Protein AF-A0AAW0L1V9-F1 (afdb_monomer_lite)

Structure (mmCIF, N/CA/C/O backbone):
data_AF-A0AAW0L1V9-F1
#
_entry.id   AF-A0AAW0L1V9-F1
#
loop_
_atom_site.group_PDB
_atom_site.id
_atom_site.type_symbol
_atom_site.label_atom_id
_atom_site.label_alt_id
_atom_site.label_comp_id
_atom_site.label_asym_id
_atom_site.label_entity_id
_atom_site.label_seq_id
_atom_site.pdbx_PDB_ins_code
_atom_site.Cartn_x
_atom_site.Cartn_y
_atom_site.Cartn_z
_atom_site.occupancy
_atom_site.B_iso_or_equiv
_atom_site.auth_seq_id
_atom_site.auth_comp_id
_atom_site.auth_asym_id
_atom_site.auth_atom_id
_atom_site.pdbx_PDB_model_num
ATOM 1 N N . MET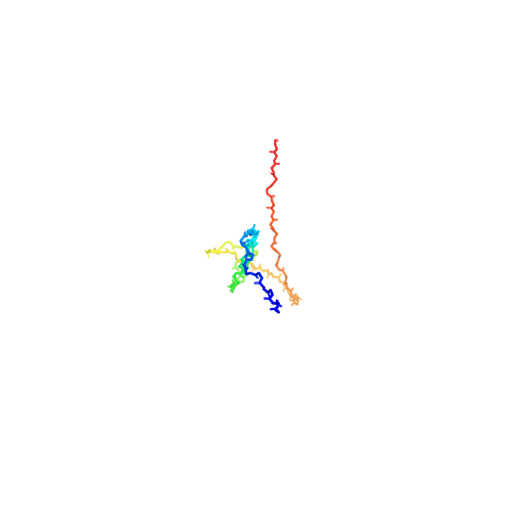 A 1 1 ? 31.221 13.365 75.892 1.00 41.75 1 MET A N 1
ATOM 2 C CA . MET A 1 1 ? 31.641 13.316 74.474 1.00 41.75 1 MET A CA 1
ATOM 3 C C . MET A 1 1 ? 30.412 13.023 73.626 1.00 41.75 1 MET A C 1
ATOM 5 O O . MET A 1 1 ? 29.789 11.992 73.820 1.00 41.75 1 MET A O 1
ATOM 9 N N . ASN A 1 2 ? 29.998 13.990 72.805 1.00 43.12 2 ASN A N 1
ATOM 10 C CA . ASN A 1 2 ? 28.767 13.965 72.007 1.00 43.12 2 ASN A CA 1
ATOM 11 C C . ASN A 1 2 ? 29.013 13.280 70.659 1.00 43.12 2 ASN A C 1
ATOM 13 O O . ASN A 1 2 ? 30.003 13.627 70.021 1.00 43.12 2 ASN A O 1
ATOM 17 N N . VAL A 1 3 ? 28.089 12.446 70.169 1.00 53.91 3 VAL A N 1
ATOM 18 C CA . VAL A 1 3 ? 27.930 12.194 68.723 1.00 53.91 3 VAL A CA 1
ATOM 19 C C . VAL A 1 3 ? 26.442 12.023 68.381 1.00 53.91 3 VAL A C 1
ATOM 21 O O . VAL A 1 3 ? 25.760 11.144 68.892 1.00 53.91 3 VAL A O 1
ATOM 24 N N . ARG A 1 4 ? 25.978 12.920 67.507 1.00 56.53 4 ARG A N 1
ATOM 25 C CA . ARG A 1 4 ? 24.657 13.063 66.872 1.00 56.53 4 ARG A CA 1
ATOM 26 C C . ARG A 1 4 ? 24.431 11.993 65.793 1.00 56.53 4 ARG A C 1
ATOM 28 O O . ARG A 1 4 ? 25.391 11.635 65.113 1.00 56.53 4 ARG A O 1
ATOM 35 N N . ARG A 1 5 ? 23.171 11.611 65.542 1.00 52.62 5 ARG A N 1
ATOM 36 C CA . ARG A 1 5 ? 22.570 11.552 64.189 1.00 52.62 5 ARG A CA 1
ATOM 37 C C . ARG A 1 5 ? 21.052 11.377 64.271 1.00 52.62 5 ARG A C 1
ATOM 39 O O . ARG A 1 5 ? 20.556 10.423 64.857 1.00 52.62 5 ARG A O 1
ATOM 46 N N . GLU A 1 6 ? 20.352 12.357 63.706 1.00 50.91 6 GLU A N 1
ATOM 47 C CA . GLU A 1 6 ? 18.907 12.366 63.481 1.00 50.91 6 GLU A CA 1
ATOM 48 C C . GLU A 1 6 ? 18.521 11.245 62.508 1.00 50.91 6 GLU A C 1
ATOM 50 O O . GLU A 1 6 ? 19.187 11.042 61.492 1.00 50.91 6 GLU A O 1
ATOM 55 N N . SER A 1 7 ? 17.447 10.524 62.825 1.00 49.22 7 SER A N 1
ATOM 56 C CA . SER A 1 7 ? 16.891 9.463 61.990 1.00 49.22 7 SER A CA 1
ATOM 57 C C . SER A 1 7 ? 15.532 9.889 61.447 1.00 49.22 7 SER A C 1
ATOM 59 O O . SER A 1 7 ? 14.603 10.103 62.221 1.00 49.22 7 SER A O 1
ATOM 61 N N . GLY A 1 8 ? 15.430 9.905 60.118 1.00 36.75 8 GLY A N 1
ATOM 62 C CA . GLY A 1 8 ? 14.188 9.649 59.390 1.00 36.75 8 GLY A CA 1
ATOM 63 C C . GLY A 1 8 ? 13.382 10.883 59.002 1.00 36.75 8 GLY A C 1
ATOM 64 O O . GLY A 1 8 ? 12.429 11.244 59.683 1.00 36.75 8 GLY A O 1
ATOM 65 N N . GLY A 1 9 ? 13.720 11.481 57.856 1.00 34.81 9 GLY A N 1
ATOM 66 C CA . GLY A 1 9 ? 12.823 12.386 57.138 1.00 34.81 9 GLY A CA 1
ATOM 67 C C . GLY A 1 9 ? 11.608 11.620 56.611 1.00 34.81 9 GLY A C 1
ATOM 68 O O . GLY A 1 9 ? 11.753 10.653 55.863 1.00 34.81 9 GLY A O 1
ATOM 69 N N . GLY A 1 10 ? 10.421 12.040 57.045 1.00 36.41 10 GLY A N 1
ATOM 70 C CA . GLY A 1 10 ? 9.137 11.506 56.610 1.00 36.41 10 GLY A CA 1
ATOM 71 C C . GLY A 1 10 ? 8.714 12.027 55.235 1.00 36.41 10 GLY A C 1
ATOM 72 O O . GLY A 1 10 ? 8.804 13.216 54.954 1.00 36.41 10 GLY A O 1
ATOM 73 N N . VAL A 1 11 ? 8.270 11.071 54.418 1.00 47.28 11 VAL A N 1
ATOM 74 C CA . VAL A 1 11 ? 7.209 11.082 53.394 1.00 47.28 11 VAL A CA 1
ATOM 75 C C . VAL A 1 11 ? 6.663 12.416 52.855 1.00 47.28 11 VAL A C 1
ATOM 77 O O . VAL A 1 11 ? 6.137 13.254 53.579 1.00 47.28 11 VAL A O 1
ATOM 80 N N . GLY A 1 12 ? 6.622 12.500 51.524 1.00 35.75 12 GLY A N 1
ATOM 81 C CA . GLY A 1 12 ? 5.801 13.439 50.754 1.00 35.75 12 GLY A CA 1
ATOM 82 C C . GLY A 1 12 ? 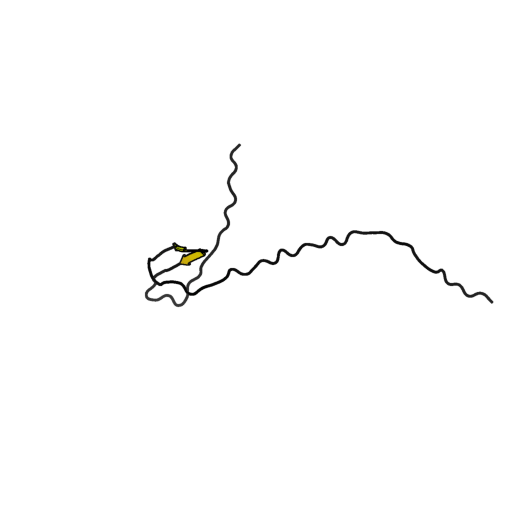6.423 13.623 49.372 1.00 35.75 12 GLY A C 1
ATOM 83 O O . GLY A 1 12 ? 7.344 14.407 49.211 1.00 35.75 12 GLY A O 1
ATOM 84 N N . GLY A 1 13 ? 6.090 12.810 48.373 1.00 49.31 13 GLY A N 1
ATOM 85 C CA . GLY A 1 13 ? 4.764 12.826 47.763 1.00 49.31 13 GLY A CA 1
ATOM 86 C C . GLY A 1 13 ? 4.776 13.829 46.608 1.00 49.31 13 GLY A C 1
ATOM 87 O O . GLY A 1 13 ? 4.205 14.906 46.718 1.00 49.31 13 GLY A O 1
ATOM 88 N N . GLY A 1 14 ? 5.473 13.492 45.525 1.00 40.38 14 GLY A N 1
ATOM 89 C CA . GLY A 1 14 ? 5.464 14.243 44.274 1.00 40.38 14 GLY A CA 1
ATOM 90 C C . GLY A 1 14 ? 5.276 13.237 43.158 1.00 40.38 14 GLY A C 1
ATOM 91 O O . GLY A 1 14 ? 6.194 12.477 42.876 1.00 40.38 14 GLY A O 1
ATOM 92 N N . ALA A 1 15 ? 4.052 13.172 42.638 1.00 50.47 15 ALA A N 1
ATOM 93 C CA . ALA A 1 15 ? 3.588 12.196 41.668 1.00 50.47 15 ALA A CA 1
ATOM 94 C C . ALA A 1 15 ? 4.612 11.973 40.550 1.00 50.47 15 ALA A C 1
ATOM 96 O O . ALA A 1 15 ? 4.898 12.876 39.761 1.00 50.47 15 ALA A O 1
ATOM 97 N N . GLU A 1 16 ? 5.125 10.748 40.473 1.00 47.56 16 GLU A N 1
ATOM 98 C CA . GLU A 1 16 ? 5.670 10.221 39.236 1.00 47.56 16 GLU A CA 1
ATOM 99 C C . GLU A 1 16 ? 4.515 10.262 38.235 1.00 47.56 16 GLU A C 1
ATOM 101 O O . GLU A 1 16 ? 3.576 9.468 38.292 1.00 47.56 16 GLU A O 1
ATOM 106 N N . VAL A 1 17 ? 4.520 11.277 37.371 1.00 49.75 17 VAL A N 1
ATOM 107 C CA . VAL A 1 1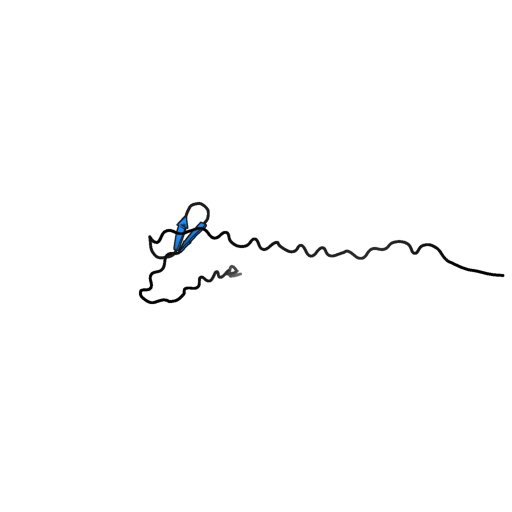7 ? 3.731 11.256 36.147 1.00 49.75 17 VAL A CA 1
ATOM 108 C C . VAL A 1 17 ? 4.307 10.126 35.317 1.00 49.75 17 VAL A C 1
ATOM 110 O O . VAL A 1 17 ? 5.263 10.314 34.562 1.00 49.75 17 VAL A O 1
ATOM 113 N N . ASP A 1 18 ? 3.745 8.937 35.519 1.00 47.00 18 ASP A N 1
ATOM 114 C CA . ASP A 1 18 ? 3.907 7.808 34.625 1.00 47.00 18 ASP A CA 1
ATOM 115 C C . ASP A 1 18 ? 3.383 8.279 33.271 1.00 47.00 18 ASP A C 1
ATOM 117 O O . ASP A 1 18 ? 2.183 8.313 32.984 1.00 47.00 18 ASP A O 1
ATOM 121 N N . THR A 1 19 ? 4.305 8.823 32.480 1.00 48.78 19 THR A N 1
ATOM 122 C CA . THR A 1 19 ? 4.051 9.202 31.106 1.00 48.78 19 THR A CA 1
ATOM 123 C C . THR A 1 19 ? 3.849 7.878 30.416 1.00 48.78 19 THR A C 1
ATOM 125 O O . THR A 1 19 ? 4.825 7.250 30.014 1.00 48.78 19 THR A O 1
ATOM 128 N N . ALA A 1 20 ? 2.590 7.437 30.357 1.00 52.22 20 ALA A N 1
ATOM 129 C CA . ALA A 1 20 ? 2.179 6.258 29.630 1.00 52.22 20 ALA A CA 1
ATOM 130 C C . ALA A 1 20 ? 2.759 6.392 28.224 1.00 52.22 20 ALA A C 1
ATOM 132 O O . ALA A 1 20 ? 2.250 7.134 27.380 1.00 52.22 20 ALA A O 1
ATOM 133 N N . MET A 1 21 ? 3.893 5.729 28.001 1.00 49.16 21 MET A N 1
ATOM 134 C CA . MET A 1 21 ? 4.471 5.595 26.687 1.00 49.16 21 MET A CA 1
ATOM 135 C C . MET A 1 21 ? 3.431 4.802 25.924 1.00 49.16 21 MET A C 1
ATOM 137 O O . MET A 1 21 ? 3.322 3.590 26.100 1.00 49.16 21 MET A O 1
ATOM 141 N N . ALA A 1 22 ? 2.614 5.496 25.131 1.00 59.41 22 ALA A N 1
ATOM 142 C CA . ALA A 1 22 ? 1.769 4.853 24.154 1.00 59.41 22 ALA A CA 1
ATOM 143 C C . ALA A 1 22 ? 2.713 3.984 23.326 1.00 59.41 22 ALA A C 1
ATOM 145 O O . ALA A 1 22 ? 3.518 4.499 22.545 1.00 59.41 22 ALA A O 1
ATOM 146 N N . VAL A 1 23 ? 2.686 2.674 23.578 1.00 58.38 23 VAL A N 1
ATOM 147 C CA . VAL A 1 23 ? 3.419 1.703 22.785 1.00 58.38 23 VAL A CA 1
ATOM 148 C C . VAL A 1 23 ? 2.827 1.855 21.401 1.00 58.38 23 VAL A C 1
ATOM 150 O O . VAL A 1 23 ? 1.720 1.396 21.129 1.00 58.38 23 VAL A O 1
ATOM 153 N N . LYS A 1 24 ? 3.519 2.611 20.550 1.00 64.50 24 LYS A N 1
ATOM 154 C CA . LYS A 1 24 ? 3.119 2.809 19.169 1.00 64.50 24 LYS A CA 1
ATOM 155 C C . LYS A 1 24 ? 3.347 1.464 18.502 1.00 64.50 24 LYS A C 1
ATOM 157 O O . LYS A 1 24 ? 4.462 1.170 18.067 1.00 64.50 24 LYS A O 1
ATOM 162 N N . GLU A 1 25 ? 2.325 0.611 18.541 1.00 72.62 25 GLU A N 1
ATOM 163 C CA . GLU A 1 25 ? 2.372 -0.696 17.905 1.00 72.62 25 GLU A CA 1
ATOM 164 C C . GLU A 1 25 ? 2.787 -0.455 16.455 1.00 72.62 25 GLU A C 1
ATOM 166 O O . GLU A 1 25 ? 2.208 0.373 15.742 1.00 72.62 25 GLU A O 1
ATOM 171 N N . LYS A 1 26 ? 3.887 -1.090 16.050 1.00 73.94 26 LYS A N 1
ATOM 172 C CA . LYS A 1 26 ? 4.346 -0.976 14.672 1.00 73.94 26 LYS A CA 1
ATOM 173 C C . LYS A 1 26 ? 3.253 -1.582 13.790 1.00 73.94 26 LYS A C 1
ATOM 175 O O . LYS A 1 26 ? 2.780 -2.671 14.119 1.00 73.94 26 LYS A O 1
ATOM 180 N N . PRO A 1 27 ? 2.859 -0.925 12.686 1.00 75.06 27 PRO A N 1
ATOM 181 C CA . PRO A 1 27 ? 1.894 -1.506 11.767 1.00 75.06 27 PRO A C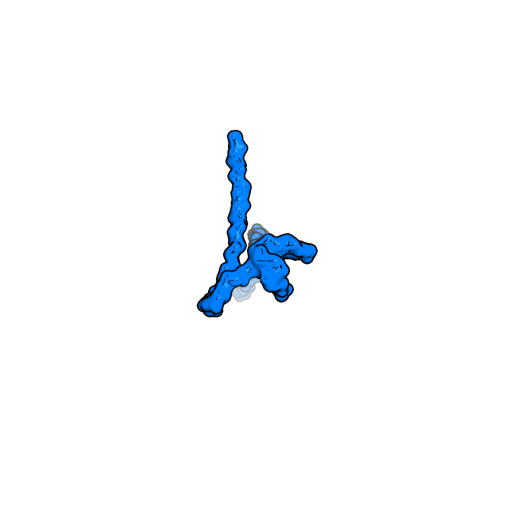A 1
ATOM 182 C C . PRO A 1 27 ? 2.357 -2.899 11.338 1.00 75.06 27 PRO A C 1
ATOM 184 O O . PRO A 1 27 ? 3.510 -3.073 10.934 1.00 75.06 27 PRO A O 1
ATOM 187 N N . LYS A 1 28 ? 1.470 -3.890 11.447 1.00 84.12 28 LYS A N 1
ATOM 188 C CA . LYS A 1 28 ? 1.734 -5.238 10.942 1.00 84.12 28 LYS A CA 1
ATOM 189 C C . LYS A 1 28 ? 1.760 -5.172 9.417 1.00 84.12 28 LYS A C 1
ATOM 191 O O . LYS A 1 28 ? 0.822 -4.674 8.797 1.00 84.12 28 LYS A O 1
ATOM 196 N N . LEU A 1 29 ? 2.868 -5.610 8.832 1.00 88.06 29 LEU A N 1
ATOM 197 C CA . LEU A 1 29 ? 3.084 -5.636 7.391 1.00 88.06 29 LEU A CA 1
ATOM 198 C C . LEU A 1 29 ? 2.969 -7.075 6.913 1.00 88.06 29 LEU A C 1
ATOM 200 O O . LEU A 1 29 ? 3.740 -7.932 7.331 1.00 88.06 29 LEU A O 1
ATOM 204 N N . GLU A 1 30 ? 2.034 -7.304 6.002 1.00 90.50 30 GLU A N 1
ATOM 205 C CA . GLU A 1 30 ? 1.782 -8.608 5.399 1.00 90.50 30 GLU A CA 1
ATOM 206 C C . GLU A 1 30 ? 2.118 -8.574 3.906 1.00 90.50 30 GLU A C 1
ATOM 208 O O . GLU A 1 30 ? 2.105 -7.520 3.261 1.00 90.50 30 GLU A O 1
ATOM 213 N N . ARG A 1 31 ? 2.402 -9.742 3.321 1.00 92.44 31 ARG A N 1
ATOM 214 C CA . ARG A 1 31 ? 2.592 -9.850 1.870 1.00 92.44 31 ARG A CA 1
ATOM 215 C C . ARG A 1 31 ? 1.268 -9.563 1.151 1.00 92.44 31 ARG A C 1
ATOM 217 O O . ARG A 1 31 ? 0.272 -10.254 1.358 1.00 92.44 31 ARG A O 1
ATOM 224 N N . GLY A 1 32 ? 1.277 -8.558 0.279 1.00 92.44 32 GLY A N 1
ATOM 225 C CA . GLY A 1 32 ? 0.119 -8.173 -0.525 1.00 92.44 32 GLY A CA 1
ATOM 226 C C . GLY A 1 32 ? -0.152 -9.074 -1.737 1.00 92.44 32 GLY A C 1
ATOM 227 O O . GLY A 1 32 ? 0.584 -10.016 -2.031 1.00 92.44 32 GLY A O 1
ATOM 228 N N . SER A 1 33 ? -1.219 -8.741 -2.461 1.00 94.81 33 SER A N 1
ATOM 229 C CA . SER A 1 33 ? -1.536 -9.235 -3.803 1.00 94.81 33 SER A CA 1
ATOM 230 C C . SER A 1 33 ? -1.143 -8.176 -4.841 1.00 94.81 33 SER A C 1
ATOM 232 O O . SER A 1 33 ? -1.442 -6.998 -4.620 1.00 94.81 33 SER A O 1
ATOM 234 N N . PRO A 1 34 ? -0.527 -8.552 -5.980 1.00 96.12 34 PRO A N 1
ATOM 235 C CA . PRO A 1 34 ? -0.169 -7.606 -7.040 1.00 96.12 34 PRO A CA 1
ATOM 236 C C . PRO A 1 34 ? -1.389 -7.020 -7.770 1.00 96.12 34 PRO A C 1
ATOM 238 O O . PRO A 1 34 ? -1.247 -6.049 -8.508 1.00 96.12 34 PRO A O 1
ATOM 241 N N . THR A 1 35 ? -2.581 -7.593 -7.571 1.00 94.88 35 THR A N 1
ATOM 242 C CA . THR A 1 35 ? -3.840 -7.142 -8.175 1.00 94.88 35 THR A CA 1
ATOM 243 C C . THR A 1 35 ? -4.998 -7.173 -7.166 1.00 94.88 35 THR A C 1
ATOM 245 O O . THR A 1 35 ? -5.011 -8.053 -6.296 1.00 94.88 35 THR A O 1
ATOM 248 N N . PRO A 1 36 ? -6.005 -6.289 -7.305 1.00 95.12 36 PRO A N 1
ATOM 249 C CA . PRO A 1 36 ? -6.078 -5.198 -8.285 1.00 95.12 36 PRO A CA 1
ATOM 250 C C . PRO A 1 36 ? -5.127 -4.042 -7.928 1.00 95.12 36 PRO A C 1
ATOM 252 O O . PRO A 1 36 ? -4.679 -3.936 -6.788 1.00 95.12 36 PRO A O 1
ATOM 255 N N . PHE A 1 37 ? -4.801 -3.194 -8.907 1.00 96.00 37 PHE A N 1
ATOM 256 C CA . PHE A 1 37 ? -3.984 -1.999 -8.672 1.00 96.00 37 PHE A CA 1
ATOM 257 C C . PHE A 1 37 ? -4.724 -0.961 -7.819 1.00 96.00 37 PHE A C 1
ATOM 259 O O . PHE A 1 37 ? -5.949 -0.863 -7.854 1.00 96.00 37 PHE A O 1
ATOM 266 N N . GLY A 1 38 ? -3.959 -0.154 -7.087 1.00 96.50 38 GLY A N 1
ATOM 267 C CA . GLY A 1 38 ? -4.456 0.852 -6.155 1.00 96.50 38 GLY A CA 1
ATOM 268 C C . GLY A 1 38 ? -4.499 0.349 -4.713 1.00 96.50 38 GLY A C 1
ATOM 269 O O . GLY A 1 38 ? -3.694 -0.492 -4.308 1.00 96.50 38 GLY A O 1
ATOM 270 N N . ALA A 1 39 ? -5.426 0.901 -3.932 1.00 96.56 39 ALA A N 1
ATOM 271 C CA . ALA A 1 39 ? -5.665 0.537 -2.540 1.00 96.56 39 ALA A CA 1
ATOM 272 C C . ALA A 1 39 ? -6.993 -0.220 -2.428 1.00 96.56 39 ALA A C 1
ATOM 274 O O . ALA A 1 39 ? -8.039 0.304 -2.803 1.00 96.56 39 ALA A O 1
ATOM 275 N N . THR A 1 40 ? -6.956 -1.454 -1.926 1.00 96.50 40 THR A N 1
ATOM 276 C CA . THR A 1 40 ? -8.139 -2.323 -1.810 1.00 96.50 40 THR A CA 1
ATOM 277 C C . THR A 1 40 ? -8.317 -2.786 -0.374 1.00 96.50 40 THR A C 1
ATOM 279 O O . THR A 1 40 ? -7.381 -3.326 0.217 1.00 96.50 40 THR A O 1
ATOM 282 N N . ALA A 1 41 ? -9.513 -2.597 0.183 1.00 95.88 41 ALA A N 1
ATOM 283 C CA . ALA A 1 41 ? -9.857 -3.123 1.500 1.00 95.88 41 ALA A CA 1
ATOM 284 C C . ALA A 1 41 ? -9.817 -4.661 1.495 1.00 95.88 41 ALA A C 1
ATOM 286 O O . ALA A 1 41 ? -10.263 -5.302 0.543 1.00 95.88 41 ALA A O 1
ATOM 287 N N . ARG A 1 42 ? -9.265 -5.250 2.554 1.00 90.62 42 ARG A N 1
ATOM 288 C CA . ARG A 1 42 ? -9.237 -6.696 2.809 1.00 90.62 42 ARG A CA 1
ATOM 289 C C . ARG A 1 42 ? -9.617 -6.948 4.263 1.00 90.62 42 ARG A C 1
ATOM 291 O O . ARG A 1 42 ? -9.601 -6.023 5.074 1.00 90.62 42 ARG A O 1
ATOM 298 N N . ASP A 1 43 ? -9.914 -8.196 4.598 1.00 87.94 43 ASP A N 1
ATOM 299 C CA . ASP A 1 43 ? -10.248 -8.578 5.969 1.00 87.94 43 ASP A CA 1
ATOM 300 C C . ASP A 1 43 ? -9.102 -8.204 6.923 1.00 87.94 43 ASP A C 1
ATOM 302 O O . ASP A 1 43 ? -8.014 -8.776 6.873 1.00 87.94 43 ASP A O 1
ATOM 306 N N . GLY A 1 44 ? -9.332 -7.187 7.758 1.00 88.75 44 GLY A N 1
ATOM 307 C CA . GLY A 1 44 ? -8.359 -6.697 8.737 1.00 88.75 44 GLY A CA 1
ATOM 308 C C . GLY A 1 44 ? -7.293 -5.730 8.208 1.00 88.75 44 GLY A C 1
ATOM 309 O O . GLY A 1 44 ? -6.349 -5.439 8.940 1.00 88.75 44 GLY A O 1
ATOM 310 N N . GLY A 1 45 ? -7.408 -5.204 6.980 1.00 93.00 45 GLY A N 1
ATOM 311 C CA . GLY A 1 45 ? -6.425 -4.241 6.476 1.00 93.00 45 GLY A CA 1
ATOM 312 C C . GLY A 1 45 ? -6.666 -3.711 5.063 1.00 93.00 45 GLY A C 1
ATOM 313 O O . GLY A 1 45 ? -7.771 -3.745 4.525 1.00 93.00 45 GLY A O 1
ATOM 314 N N . VAL A 1 46 ? -5.599 -3.194 4.451 1.00 94.81 46 VAL A N 1
ATOM 315 C CA . VAL A 1 46 ? -5.612 -2.632 3.093 1.00 94.81 46 VAL A CA 1
ATOM 316 C C . VAL A 1 46 ? -4.439 -3.201 2.301 1.00 94.81 46 VAL A C 1
ATOM 318 O O . VAL A 1 46 ? -3.310 -3.237 2.783 1.00 94.81 46 VAL A O 1
ATOM 321 N N . ASN A 1 47 ? -4.702 -3.634 1.070 1.00 95.19 47 ASN A N 1
ATOM 322 C CA . ASN A 1 47 ? -3.684 -4.027 0.104 1.00 95.19 47 ASN A CA 1
ATOM 323 C C . ASN A 1 47 ? -3.343 -2.861 -0.818 1.00 95.19 47 ASN A C 1
ATOM 325 O O . ASN A 1 47 ? -4.244 -2.311 -1.449 1.00 95.19 47 ASN A O 1
ATOM 329 N N . PHE A 1 48 ? -2.056 -2.542 -0.941 1.00 96.44 48 PHE A N 1
ATOM 330 C CA . PHE A 1 48 ? -1.548 -1.530 -1.865 1.00 96.44 48 PHE A CA 1
ATOM 331 C C . PHE A 1 48 ? -0.781 -2.211 -2.997 1.00 96.44 48 PHE A C 1
ATOM 333 O O . PHE A 1 48 ? 0.202 -2.907 -2.744 1.00 96.44 48 PHE A O 1
ATOM 340 N N . ALA A 1 49 ? -1.209 -1.996 -4.238 1.00 96.94 49 ALA A N 1
ATOM 341 C CA . ALA A 1 49 ? -0.525 -2.489 -5.426 1.00 96.94 49 ALA A CA 1
ATOM 342 C C . ALA A 1 49 ? -0.296 -1.341 -6.410 1.00 96.94 49 ALA A C 1
ATOM 344 O O . ALA A 1 49 ? -1.237 -0.703 -6.879 1.00 96.94 49 ALA A O 1
ATOM 345 N N . ILE A 1 50 ? 0.965 -1.080 -6.732 1.00 96.75 50 ILE A N 1
ATOM 346 C CA . ILE A 1 50 ? 1.375 -0.063 -7.701 1.00 96.75 50 ILE A CA 1
ATOM 347 C C . ILE A 1 50 ? 2.187 -0.729 -8.807 1.00 96.75 50 ILE A C 1
ATOM 349 O O . ILE A 1 50 ? 2.849 -1.741 -8.576 1.00 96.75 50 ILE A O 1
ATOM 353 N N . PHE A 1 51 ? 2.162 -0.147 -9.999 1.00 96.31 51 PHE A N 1
ATOM 354 C CA . PHE A 1 51 ? 2.999 -0.577 -11.109 1.00 96.31 51 PHE A CA 1
ATOM 355 C C . PHE A 1 51 ? 4.012 0.515 -11.446 1.00 96.31 51 PHE A C 1
ATOM 357 O O . PHE A 1 51 ? 3.659 1.687 -11.571 1.00 96.31 51 PHE A O 1
ATOM 364 N N . SER A 1 52 ? 5.268 0.120 -11.624 1.00 96.62 52 SER A N 1
ATOM 365 C CA . SER A 1 52 ? 6.297 0.954 -12.232 1.00 96.62 52 SER A CA 1
ATOM 366 C C . SER A 1 52 ? 7.268 0.063 -12.990 1.00 96.62 52 SER A C 1
ATOM 368 O O . SER A 1 52 ? 7.785 -0.899 -12.430 1.00 96.62 52 SER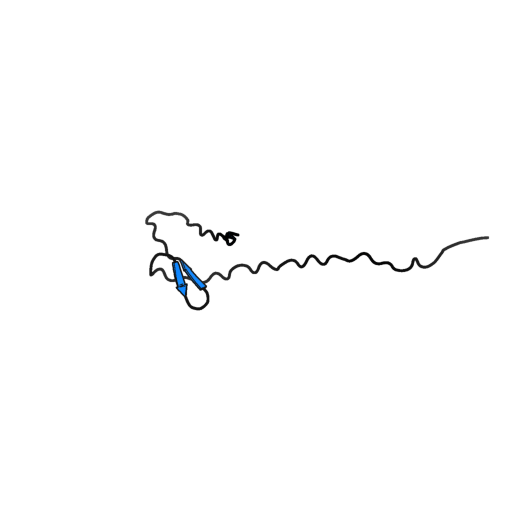 A O 1
ATOM 370 N N . ALA A 1 53 ? 7.521 0.383 -14.257 1.00 97.62 53 ALA A N 1
ATOM 371 C CA . ALA A 1 53 ? 8.388 -0.425 -15.109 1.00 97.62 53 ALA A CA 1
ATOM 372 C C . ALA A 1 53 ? 9.870 -0.363 -14.693 1.00 97.62 53 ALA A C 1
ATOM 374 O O . ALA A 1 53 ? 10.598 -1.321 -14.918 1.00 97.62 53 ALA A O 1
ATOM 375 N N . ASN A 1 54 ? 10.309 0.752 -14.092 1.00 97.31 54 ASN A N 1
ATOM 376 C CA . ASN A 1 54 ? 11.731 1.051 -13.867 1.00 97.31 54 ASN A CA 1
ATOM 377 C C . ASN A 1 54 ? 12.031 1.639 -12.473 1.00 97.31 54 ASN A C 1
ATOM 379 O O . ASN A 1 54 ? 13.105 2.203 -12.264 1.00 97.31 54 ASN A O 1
ATOM 383 N N . ALA A 1 55 ? 11.091 1.587 -11.521 1.00 97.31 55 ALA A N 1
ATOM 384 C CA . ALA A 1 55 ? 11.352 2.102 -10.177 1.00 97.31 55 ALA A CA 1
ATOM 385 C C . ALA A 1 55 ? 12.364 1.216 -9.439 1.00 97.31 55 ALA A C 1
ATOM 387 O O . ALA A 1 55 ? 12.177 0.008 -9.323 1.00 97.31 55 ALA A O 1
ATOM 388 N N . VAL A 1 56 ? 13.400 1.841 -8.880 1.00 97.81 56 VAL A N 1
ATOM 389 C CA . VAL A 1 56 ? 14.354 1.173 -7.978 1.00 97.81 56 VAL A CA 1
ATOM 390 C C . VAL A 1 56 ? 13.759 1.012 -6.573 1.00 97.81 56 VAL A C 1
ATOM 392 O O . VAL A 1 56 ? 14.105 0.082 -5.849 1.00 97.81 56 VAL A O 1
ATOM 395 N N . SER A 1 57 ? 12.846 1.902 -6.178 1.00 97.06 57 SER A N 1
ATOM 396 C CA . SER A 1 57 ? 12.165 1.862 -4.885 1.00 97.06 57 SER A CA 1
ATOM 397 C C . SER A 1 57 ? 10.787 2.524 -4.947 1.00 97.06 57 SER A C 1
ATOM 399 O O . SER A 1 57 ? 10.467 3.261 -5.882 1.00 97.06 57 SER A O 1
ATOM 401 N N . ALA A 1 58 ? 9.968 2.255 -3.933 1.00 95.00 58 ALA A N 1
ATOM 402 C CA . ALA A 1 58 ? 8.681 2.898 -3.714 1.00 95.00 58 ALA A CA 1
ATOM 403 C C . ALA A 1 58 ? 8.498 3.196 -2.222 1.00 95.00 58 ALA A C 1
ATOM 405 O O . ALA A 1 58 ? 8.996 2.456 -1.372 1.00 95.00 58 ALA A O 1
ATOM 406 N N . ALA A 1 59 ? 7.768 4.265 -1.912 1.00 95.31 59 ALA A N 1
ATOM 407 C CA . ALA A 1 59 ? 7.449 4.669 -0.548 1.00 95.31 59 ALA A CA 1
ATOM 408 C C . ALA A 1 59 ? 5.931 4.795 -0.374 1.00 95.31 59 ALA A C 1
ATOM 410 O O . ALA A 1 59 ? 5.240 5.306 -1.255 1.00 95.31 59 ALA A O 1
ATOM 411 N N . LEU A 1 60 ? 5.427 4.337 0.773 1.00 92.19 60 LEU A N 1
ATOM 412 C CA . LEU A 1 60 ? 4.029 4.466 1.173 1.00 92.19 60 LEU A CA 1
ATOM 413 C C . LEU A 1 60 ? 3.938 5.426 2.360 1.00 92.19 60 LEU A C 1
ATOM 415 O O . LEU A 1 60 ? 4.607 5.223 3.374 1.00 92.19 60 LEU A O 1
ATOM 419 N N . TYR A 1 61 ? 3.100 6.453 2.233 1.00 92.00 61 TYR A N 1
ATOM 420 C CA . TYR A 1 61 ? 2.879 7.457 3.270 1.00 92.00 61 TYR A CA 1
ATOM 421 C C . TYR A 1 61 ? 1.475 7.317 3.849 1.00 92.00 61 TYR A C 1
ATOM 423 O O . TYR A 1 61 ? 0.492 7.292 3.111 1.00 92.00 61 TYR A O 1
ATOM 431 N N . PHE A 1 62 ? 1.385 7.274 5.177 1.00 88.19 62 PHE A N 1
ATOM 432 C CA . PHE A 1 62 ? 0.121 7.336 5.902 1.00 88.19 62 PHE A CA 1
ATOM 433 C C . PHE A 1 62 ? -0.044 8.734 6.486 1.00 88.19 62 PHE A C 1
ATOM 435 O O . PHE A 1 62 ? 0.806 9.198 7.247 1.00 88.19 62 PHE A O 1
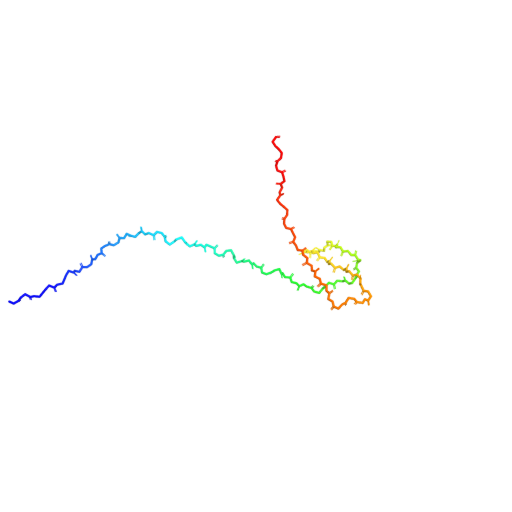ATOM 442 N N . ILE A 1 63 ? -1.136 9.400 6.123 1.00 89.44 63 ILE A N 1
ATOM 443 C CA . ILE A 1 63 ? -1.461 10.747 6.585 1.00 89.44 63 ILE A CA 1
ATOM 444 C C . ILE A 1 63 ? -2.732 10.643 7.421 1.00 89.44 63 ILE A C 1
ATOM 446 O O . ILE A 1 63 ? -3.757 10.165 6.940 1.00 89.44 63 ILE A O 1
ATOM 450 N N . SER A 1 64 ? -2.658 11.080 8.676 1.00 86.75 64 SER A N 1
ATOM 451 C CA . SER A 1 64 ? -3.835 11.224 9.529 1.00 86.75 64 SER A CA 1
ATOM 452 C C . SER A 1 64 ? -4.413 12.616 9.318 1.00 86.75 64 SER A C 1
ATOM 454 O O . SER A 1 64 ? -3.724 13.606 9.560 1.00 86.75 64 SER A O 1
ATOM 456 N N . LEU A 1 65 ? -5.665 12.694 8.873 1.00 88.62 65 LEU A N 1
ATOM 457 C CA . LEU A 1 65 ? -6.391 13.956 8.767 1.00 88.62 65 LEU A CA 1
ATOM 458 C C . LEU A 1 65 ? -7.267 14.131 10.005 1.00 88.62 65 LEU A C 1
ATOM 460 O O . LEU A 1 65 ? -8.028 13.233 10.363 1.00 88.62 65 LEU A O 1
ATOM 464 N N . SER A 1 66 ? -7.159 15.285 10.655 1.00 85.31 66 SER A N 1
ATOM 465 C CA . SER A 1 66 ? -8.098 15.672 11.706 1.00 85.31 66 SER A CA 1
ATOM 466 C C . SER A 1 66 ? -9.411 16.121 11.063 1.00 85.31 66 SER A C 1
ATOM 468 O O . SER A 1 66 ? -9.368 16.806 10.036 1.00 85.31 66 SER A O 1
ATOM 470 N N . PRO A 1 67 ? -10.577 15.777 11.637 1.00 83.12 67 PRO A N 1
ATOM 471 C CA . PRO A 1 67 ? -11.835 16.323 11.155 1.00 83.12 67 PRO A CA 1
ATOM 472 C C . PRO A 1 67 ? -11.812 17.852 11.264 1.00 83.12 67 PRO A C 1
ATOM 474 O O . PRO A 1 67 ? -11.361 18.410 12.267 1.00 83.12 67 PRO A O 1
ATOM 477 N N . ILE A 1 68 ? -12.305 18.527 10.227 1.00 81.75 68 ILE A N 1
ATOM 478 C CA . ILE A 1 68 ? -12.598 19.958 10.292 1.00 81.75 68 ILE A CA 1
ATOM 479 C C . ILE A 1 68 ? -13.950 20.081 10.993 1.00 81.75 68 ILE A C 1
ATOM 481 O O . ILE A 1 68 ? -14.966 19.649 10.452 1.00 81.75 68 ILE A O 1
ATOM 485 N N . TYR A 1 69 ? -13.975 20.655 12.191 1.00 80.50 69 TYR A N 1
ATOM 486 C CA . TYR A 1 69 ? -15.231 21.055 12.818 1.00 80.50 69 TYR A CA 1
ATOM 487 C C . TYR A 1 69 ? -15.629 22.424 12.256 1.00 80.50 69 TYR A C 1
ATOM 489 O O . TYR A 1 69 ? -14.889 23.392 12.425 1.00 80.50 69 TYR A O 1
ATOM 497 N N . THR A 1 70 ? -16.773 22.511 11.572 1.00 74.50 70 THR A N 1
ATOM 498 C CA . THR A 1 70 ? -17.414 23.799 11.276 1.00 74.50 70 THR A CA 1
ATOM 499 C C . THR A 1 70 ? -18.461 24.050 12.357 1.00 74.50 70 THR A C 1
ATOM 501 O O . THR A 1 70 ? -19.254 23.154 12.651 1.00 74.50 70 THR A O 1
ATOM 504 N N . THR A 1 71 ? -18.395 25.216 12.999 1.00 64.12 71 THR A N 1
ATOM 505 C CA . THR A 1 71 ? -19.409 25.681 13.956 1.00 64.12 71 THR A CA 1
ATOM 506 C C . THR A 1 71 ? -20.604 26.289 13.243 1.00 64.12 71 THR A C 1
ATOM 508 O O . THR A 1 71 ? -20.447 26.684 12.064 1.00 64.12 71 THR A O 1
#

Secondary structure (DSSP, 8-state):
------------------------PPPP-----S-SSEEEEETTEEEEE---SS-S-------PPPP----

Sequence (71 aa):
MNVRRESGGGVGGGAEVDTAMAVKEKPKLERGSPTPFGATARDGGVNFAIFSANAVSAALYFISLSPIYTT

Radius of gyration: 28.33 Å; chains: 1; bounding box: 51×36×90 Å

InterPro domains:
  IPR013783 Immunoglobulin-like fold [G3DSA:2.60.40.10] (16-67)
  IPR014756 Immunoglobulin E-set [SSF81296] (32-62)

Foldseek 3Di:
DDDDDDDDDDDDDDDPPPPPPPPPPDDDDDDADLPDAAWDDDDPDIGHHDDDPDDPDDDDDDDDDDDDDDD

pLDDT: mean 76.12, std 21.44, range [34.81, 97.81]

Organism: Quercus suber (NCBI:txid58331)